Protein AF-A0A1F6P9Q5-F1 (afdb_monomer)

Secondary structure (DSSP, 8-state):
---SSHHHHHHHHHH-S-HHHHHHHHHHTHHHHHHHHT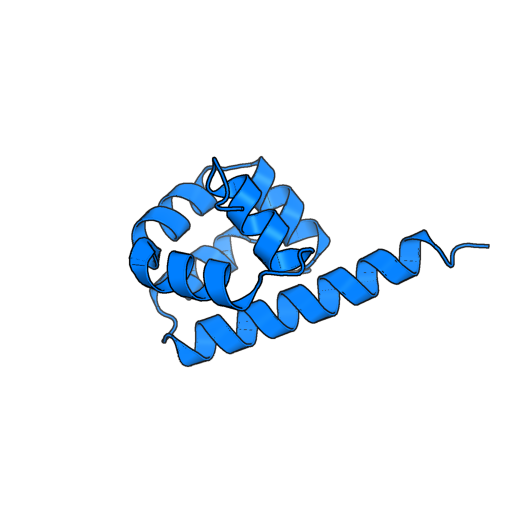T-HHHHHHHHTT-SS-HHHHHHHHHH--HHHHHHHHHHHHHHHHHHHHHHHS--

Foldseek 3Di:
DDDPDLLSLLCCLQPNDPNVVSLVVCVVCVVVSLVCQCPPPSSQVLQVLQDVDRVNVVSVVSVVDDSVRVVVVSVSSNVSSVVSVVVVVPDD

Organism: NCBI:txid1798705

Structure (mmCIF, N/CA/C/O backbone):
data_AF-A0A1F6P9Q5-F1
#
_entry.id   AF-A0A1F6P9Q5-F1
#
loop_
_atom_site.group_PDB
_atom_site.id
_atom_site.type_symbol
_atom_site.label_atom_id
_atom_site.label_alt_id
_atom_site.label_comp_id
_atom_site.label_asym_id
_atom_site.label_entity_id
_atom_site.label_seq_id
_atom_site.pdbx_PDB_ins_code
_atom_site.Cartn_x
_atom_site.Cartn_y
_atom_site.Cartn_z
_atom_site.occupancy
_atom_site.B_iso_or_equiv
_atom_site.auth_seq_id
_atom_site.auth_comp_id
_atom_site.auth_asym_id
_atom_site.auth_atom_id
_atom_site.pdbx_PDB_model_num
ATOM 1 N N . MET A 1 1 ? -8.476 -12.959 -9.866 1.00 45.53 1 MET A N 1
ATOM 2 C CA . MET A 1 1 ? -8.190 -13.729 -8.636 1.00 45.53 1 MET A CA 1
ATOM 3 C C . MET A 1 1 ? -8.322 -12.770 -7.467 1.00 45.53 1 MET A C 1
ATOM 5 O O . MET A 1 1 ? -7.853 -11.647 -7.604 1.00 45.53 1 MET A O 1
ATOM 9 N N . GLN A 1 2 ? -9.011 -13.150 -6.389 1.0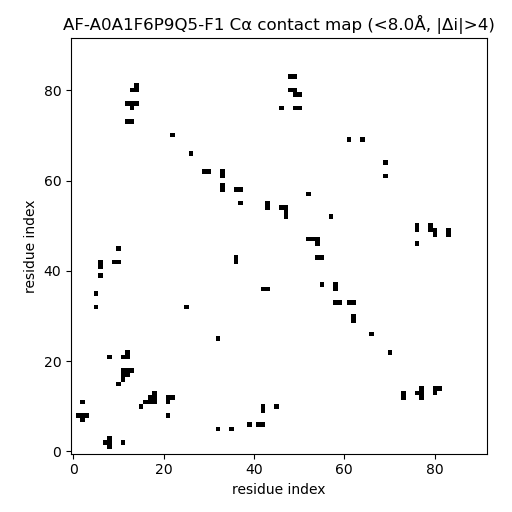0 45.53 2 GLN A N 1
ATOM 10 C CA . GLN A 1 2 ? -8.961 -12.374 -5.146 1.00 45.53 2 GLN A CA 1
ATOM 11 C C . GLN A 1 2 ? -7.682 -12.762 -4.388 1.00 45.53 2 GLN A C 1
ATOM 13 O O . GLN A 1 2 ? -7.364 -13.951 -4.352 1.00 45.53 2 GLN A O 1
ATOM 18 N N . PRO A 1 3 ? -6.939 -11.795 -3.835 1.00 54.44 3 PRO A N 1
ATOM 19 C CA . PRO A 1 3 ? -5.741 -12.073 -3.049 1.00 54.44 3 PRO A CA 1
ATOM 20 C C . PRO A 1 3 ? -6.106 -12.870 -1.791 1.00 54.44 3 PRO A C 1
ATOM 22 O O . PRO A 1 3 ? -7.136 -12.607 -1.170 1.00 54.44 3 PRO A O 1
ATOM 25 N N . SER A 1 4 ? -5.275 -13.845 -1.418 1.00 64.38 4 SER A N 1
ATOM 26 C CA . SER A 1 4 ? -5.537 -14.730 -0.274 1.00 64.38 4 SER A CA 1
ATOM 27 C C . SER A 1 4 ? -5.009 -14.166 1.049 1.00 64.38 4 SER A C 1
ATOM 29 O O . SER A 1 4 ? -5.403 -14.624 2.122 1.00 64.38 4 SER A O 1
ATOM 31 N N . THR A 1 5 ? -4.173 -13.122 0.983 1.00 73.06 5 THR A N 1
ATOM 32 C CA . THR A 1 5 ? -3.671 -12.378 2.145 1.00 73.06 5 THR A CA 1
ATOM 33 C C . THR A 1 5 ? -3.580 -10.868 1.871 1.00 73.06 5 THR A C 1
ATOM 35 O O . THR A 1 5 ? -3.474 -10.451 0.713 1.00 73.06 5 THR A O 1
ATOM 38 N N . PRO A 1 6 ? -3.567 -10.014 2.912 1.00 72.81 6 PRO A N 1
ATOM 39 C CA . PRO A 1 6 ? -3.352 -8.579 2.735 1.00 72.81 6 PRO A CA 1
ATOM 40 C C . PRO A 1 6 ? -1.995 -8.231 2.098 1.00 72.81 6 PRO A C 1
ATOM 42 O O . PRO A 1 6 ? -1.956 -7.318 1.277 1.00 72.81 6 PRO A O 1
ATOM 45 N N . CYS A 1 7 ? -0.907 -8.961 2.399 1.00 77.31 7 CYS A N 1
ATOM 46 C CA . CYS A 1 7 ? 0.405 -8.690 1.788 1.00 77.31 7 CYS A CA 1
ATOM 47 C C . CYS A 1 7 ? 0.431 -9.122 0.286 1.00 77.31 7 CYS A C 1
ATOM 49 O O . CYS A 1 7 ? 1.087 -8.478 -0.530 1.00 77.31 7 CYS A O 1
ATOM 51 N N . GLU A 1 8 ? -0.363 -10.118 -0.144 1.00 78.06 8 GLU A N 1
ATOM 52 C CA . GLU A 1 8 ? -0.584 -10.412 -1.580 1.00 78.06 8 GLU A CA 1
ATOM 53 C C . GLU A 1 8 ? -1.427 -9.347 -2.285 1.00 78.06 8 GLU A C 1
ATOM 55 O O . GLU A 1 8 ? -1.109 -8.948 -3.404 1.00 78.06 8 GLU A O 1
ATOM 60 N N . ALA A 1 9 ? -2.486 -8.867 -1.627 1.00 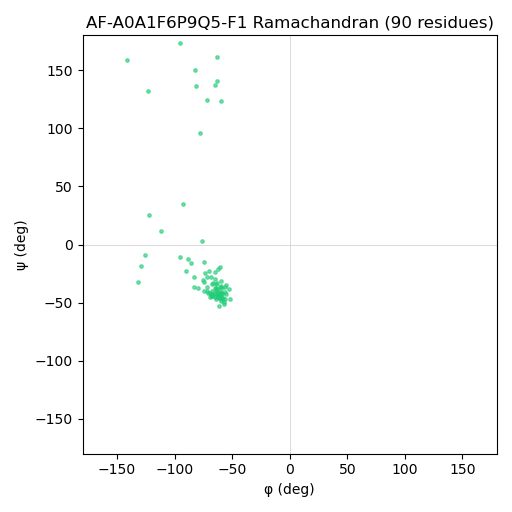79.50 9 ALA A N 1
ATOM 61 C CA . ALA A 1 9 ? -3.286 -7.755 -2.128 1.00 79.50 9 ALA A CA 1
ATOM 62 C C . ALA A 1 9 ? -2.410 -6.508 -2.309 1.00 79.50 9 ALA A C 1
ATOM 64 O O . ALA A 1 9 ? -2.502 -5.817 -3.317 1.00 79.50 9 ALA A O 1
ATOM 65 N N . TRP A 1 10 ? -1.512 -6.253 -1.356 1.00 78.62 10 TRP A N 1
ATOM 66 C CA . TRP A 1 10 ? -0.587 -5.128 -1.387 1.00 78.62 10 TRP A CA 1
ATOM 67 C C . TRP A 1 10 ? 0.386 -5.238 -2.562 1.00 78.62 10 TRP A C 1
ATOM 69 O O . TRP A 1 10 ? 0.525 -4.305 -3.351 1.00 78.62 10 TRP A O 1
ATOM 79 N N . ARG A 1 11 ? 0.971 -6.421 -2.764 1.00 80.50 11 ARG A N 1
ATOM 80 C CA . ARG A 1 11 ? 1.824 -6.700 -3.921 1.00 80.50 11 ARG A CA 1
ATOM 81 C C . ARG A 1 11 ? 1.085 -6.535 -5.251 1.00 80.50 11 ARG A C 1
ATOM 83 O O . ARG A 1 11 ? 1.623 -5.920 -6.165 1.00 80.50 11 ARG A O 1
ATOM 90 N N . GLU A 1 12 ? -0.133 -7.060 -5.372 1.00 81.00 12 GLU A N 1
ATOM 91 C CA . GLU A 1 12 ? -0.951 -6.927 -6.588 1.00 81.00 12 GLU A CA 1
ATOM 92 C C . GLU A 1 12 ? -1.338 -5.461 -6.854 1.00 81.00 12 GLU A C 1
ATOM 94 O O . GLU A 1 12 ? -1.468 -5.052 -8.006 1.00 81.00 12 GLU A O 1
ATOM 99 N N . LEU A 1 13 ? -1.477 -4.637 -5.812 1.00 78.62 13 LEU A N 1
ATOM 100 C CA . LEU A 1 13 ? -1.702 -3.199 -5.961 1.00 78.62 13 LEU A CA 1
ATOM 101 C C . LEU A 1 13 ? -0.481 -2.481 -6.554 1.00 78.62 13 LEU A C 1
ATOM 103 O O . LEU A 1 13 ? -0.639 -1.623 -7.425 1.00 78.62 13 LEU A O 1
ATOM 107 N N . LEU A 1 14 ? 0.717 -2.835 -6.082 1.00 76.81 14 LEU A N 1
ATOM 108 C CA . LEU A 1 14 ? 1.976 -2.198 -6.475 1.00 76.81 14 LEU A CA 1
ATOM 109 C C . LEU A 1 14 ? 2.501 -2.693 -7.830 1.00 76.81 14 LEU A C 1
ATOM 111 O O . LEU A 1 14 ? 3.019 -1.900 -8.611 1.00 76.81 14 LEU A O 1
ATOM 115 N N . TYR A 1 15 ? 2.334 -3.982 -8.130 1.00 79.25 15 TYR A N 1
ATOM 116 C CA . TYR A 1 15 ? 2.978 -4.643 -9.273 1.00 79.25 15 TYR A CA 1
ATOM 117 C C . TYR A 1 15 ? 2.007 -5.367 -10.218 1.00 79.25 15 TYR A C 1
ATOM 119 O O . TYR A 1 15 ? 2.420 -5.843 -11.273 1.00 79.25 15 TYR A O 1
ATOM 127 N N . GLY A 1 16 ? 0.734 -5.499 -9.846 1.00 77.56 16 GLY A N 1
ATOM 128 C CA . GLY A 1 16 ? -0.237 -6.333 -10.552 1.00 77.56 16 GLY A CA 1
ATOM 129 C C . GLY A 1 16 ? -1.102 -5.596 -11.577 1.00 77.56 16 GLY A C 1
ATOM 130 O O . GLY A 1 16 ? -1.110 -4.368 -11.692 1.00 77.56 16 GLY A O 1
ATOM 131 N N . ALA A 1 17 ? -1.887 -6.372 -12.328 1.00 73.81 17 ALA A N 1
ATOM 132 C CA . ALA A 1 17 ? -2.758 -5.861 -13.389 1.00 73.81 17 ALA A CA 1
ATOM 133 C C . ALA A 1 17 ? -4.169 -5.495 -12.884 1.00 73.81 17 ALA A C 1
ATOM 135 O O . ALA A 1 17 ? -4.840 -4.652 -13.484 1.00 73.81 17 ALA A O 1
ATOM 136 N N . ASN A 1 18 ? -4.625 -6.068 -11.759 1.00 72.94 18 ASN A N 1
ATOM 137 C CA . ASN A 1 18 ? -6.006 -5.934 -11.258 1.00 72.94 18 ASN A CA 1
ATOM 138 C C . ASN A 1 18 ? -6.220 -4.788 -10.250 1.00 72.94 18 ASN A C 1
ATOM 140 O O . ASN A 1 18 ? -7.050 -4.872 -9.342 1.00 72.94 18 ASN A O 1
ATOM 144 N N . ARG A 1 19 ? -5.505 -3.676 -10.431 1.00 70.94 19 ARG A N 1
ATOM 145 C CA . ARG A 1 19 ? -5.396 -2.572 -9.457 1.00 70.94 19 ARG A CA 1
ATOM 146 C C . ARG A 1 19 ? -6.729 -1.965 -9.023 1.00 70.94 19 ARG A C 1
ATOM 148 O O . ARG A 1 19 ? -6.878 -1.618 -7.860 1.00 70.94 19 ARG A O 1
ATOM 155 N N . GLY A 1 20 ? -7.706 -1.855 -9.924 1.00 71.94 20 GLY A N 1
ATOM 156 C CA . GLY A 1 20 ? -9.012 -1.261 -9.604 1.00 71.94 20 GLY A CA 1
ATOM 157 C C . GLY A 1 20 ? -9.804 -2.060 -8.564 1.00 71.94 20 GLY A C 1
ATOM 158 O O . GLY A 1 20 ? -10.356 -1.481 -7.632 1.00 71.94 20 GLY A O 1
ATOM 159 N N . ALA A 1 21 ? -9.810 -3.392 -8.681 1.00 75.12 21 ALA A N 1
ATOM 160 C CA . ALA A 1 21 ? -10.510 -4.267 -7.739 1.00 75.12 21 ALA A CA 1
ATOM 161 C C . ALA A 1 21 ? -9.803 -4.323 -6.374 1.00 75.12 21 ALA A C 1
ATOM 163 O O . ALA A 1 21 ? -10.459 -4.344 -5.336 1.00 75.12 21 ALA A O 1
ATOM 164 N N . ILE A 1 22 ? -8.467 -4.298 -6.377 1.00 75.50 22 ILE A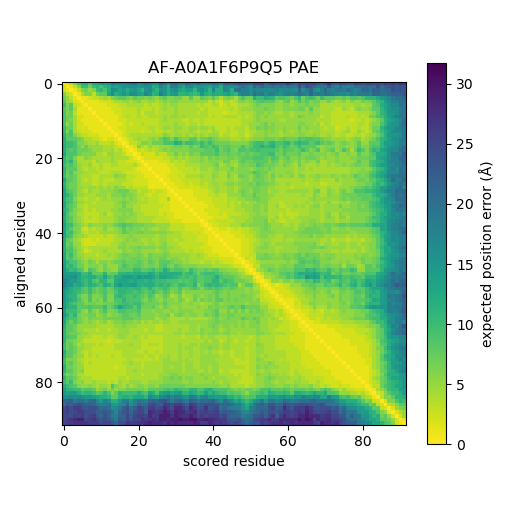 N 1
ATOM 165 C CA . ILE A 1 22 ? -7.651 -4.292 -5.157 1.00 75.50 22 ILE A CA 1
ATOM 166 C C . ILE A 1 22 ? -7.741 -2.943 -4.430 1.00 75.50 22 ILE A C 1
ATOM 168 O O . ILE A 1 22 ? -7.863 -2.907 -3.209 1.00 75.50 22 ILE A O 1
ATOM 172 N N . TYR A 1 23 ? -7.753 -1.832 -5.171 1.00 76.25 23 TYR A N 1
ATOM 173 C CA . TYR A 1 23 ? -7.970 -0.499 -4.611 1.00 76.25 23 TYR A CA 1
ATOM 174 C C . TYR A 1 23 ? -9.327 -0.401 -3.907 1.00 76.25 23 TYR A C 1
ATOM 176 O O . TYR A 1 23 ? -9.384 0.048 -2.764 1.00 76.25 23 TYR A O 1
ATOM 184 N N . GLN A 1 24 ? -10.403 -0.873 -4.546 1.00 79.06 24 GLN A N 1
ATOM 185 C CA . GLN A 1 24 ? -11.729 -0.870 -3.926 1.00 79.06 24 GLN A CA 1
ATOM 186 C C . GLN A 1 24 ? -11.761 -1.744 -2.665 1.00 79.06 24 GLN A C 1
ATOM 188 O O . GLN A 1 24 ? -12.246 -1.308 -1.627 1.00 79.06 24 GLN A O 1
ATOM 193 N N . TYR A 1 25 ? -11.156 -2.933 -2.721 1.00 78.12 25 TYR A N 1
ATOM 194 C CA . TYR A 1 25 ? -11.017 -3.807 -1.557 1.00 78.12 25 TYR A CA 1
ATOM 195 C C . TYR A 1 25 ? -10.313 -3.111 -0.379 1.00 78.12 25 TYR A C 1
ATOM 197 O O . TYR A 1 25 ? -10.744 -3.251 0.766 1.00 78.12 25 TYR A O 1
ATOM 205 N N . PHE A 1 26 ? -9.264 -2.329 -0.641 1.00 77.69 26 PHE A N 1
ATOM 206 C CA . PHE A 1 26 ? -8.562 -1.580 0.400 1.00 77.69 26 PHE A CA 1
ATOM 207 C C . PHE A 1 26 ? -9.314 -0.355 0.908 1.00 77.69 26 PHE A C 1
ATOM 209 O O . PHE A 1 26 ? -9.203 -0.053 2.093 1.00 77.69 26 PHE A O 1
ATOM 216 N N . LEU A 1 27 ? -10.103 0.320 0.070 1.00 77.94 27 LEU A N 1
ATOM 217 C CA . LEU A 1 27 ? -11.011 1.363 0.549 1.00 77.94 27 LEU A CA 1
ATOM 218 C C . LEU A 1 27 ? -12.037 0.793 1.530 1.00 77.94 27 LEU A C 1
ATOM 220 O O . LEU A 1 27 ? -12.232 1.355 2.607 1.00 77.94 27 LEU A O 1
ATOM 224 N N . ASP A 1 28 ? -12.634 -0.346 1.184 1.00 81.94 28 ASP A N 1
ATOM 225 C CA . ASP A 1 28 ? -13.678 -0.980 1.98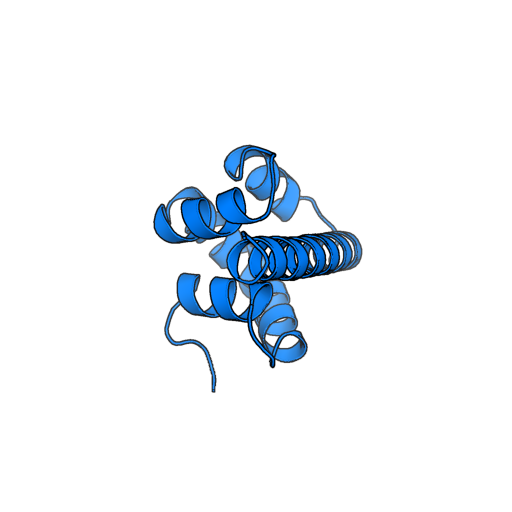9 1.00 81.94 28 ASP A CA 1
ATOM 226 C C . ASP A 1 28 ? -13.123 -1.568 3.303 1.00 81.94 28 ASP A C 1
ATOM 228 O O . ASP A 1 28 ? -13.857 -1.716 4.277 1.00 81.94 28 ASP A O 1
ATOM 232 N N . ASN A 1 29 ? -11.815 -1.861 3.360 1.00 76.56 29 ASN A N 1
ATOM 233 C CA . ASN A 1 29 ? -11.139 -2.496 4.501 1.00 76.56 29 ASN A CA 1
ATOM 234 C C . ASN A 1 29 ? -9.987 -1.652 5.080 1.00 76.56 29 ASN A C 1
ATOM 236 O O . ASN A 1 29 ? -9.058 -2.188 5.691 1.00 76.56 29 ASN A O 1
ATOM 240 N N . LYS A 1 30 ? -10.038 -0.326 4.903 1.00 75.81 30 LYS A N 1
ATOM 241 C CA . LYS A 1 30 ? -8.927 0.604 5.169 1.00 75.81 30 LYS A CA 1
ATOM 242 C C . LYS A 1 30 ? -8.305 0.457 6.561 1.00 75.81 30 LYS A C 1
ATOM 244 O O . LYS A 1 30 ? -7.087 0.379 6.682 1.00 75.81 30 LYS A O 1
ATOM 249 N N . THR A 1 31 ? -9.120 0.386 7.612 1.00 77.25 31 THR A N 1
ATOM 250 C CA . THR A 1 31 ? -8.633 0.248 8.997 1.00 77.25 31 THR A CA 1
ATOM 251 C C . THR A 1 31 ? -7.886 -1.067 9.208 1.00 77.25 31 THR A C 1
ATOM 253 O O . THR A 1 31 ? -6.785 -1.070 9.750 1.00 77.25 31 THR A O 1
ATOM 256 N N . SER A 1 32 ? -8.443 -2.176 8.713 1.00 78.19 32 SER A N 1
ATOM 257 C CA . SER A 1 32 ? -7.813 -3.495 8.822 1.00 78.19 32 SER A CA 1
ATOM 258 C C . SER A 1 32 ? -6.505 -3.565 8.035 1.00 78.19 32 SER A C 1
ATOM 260 O O . SER A 1 32 ? -5.543 -4.161 8.516 1.00 78.19 32 SER A O 1
ATOM 262 N N . LEU A 1 33 ? -6.443 -2.915 6.868 1.00 76.69 33 LEU A N 1
ATOM 263 C CA . LEU A 1 33 ? -5.204 -2.762 6.114 1.00 76.69 33 LEU A CA 1
ATOM 264 C C . LEU A 1 33 ? -4.160 -1.984 6.917 1.00 76.69 33 LEU A C 1
ATOM 266 O O . LEU A 1 33 ? -3.051 -2.471 7.079 1.00 76.69 33 LEU A O 1
ATOM 270 N N . VAL A 1 34 ? -4.504 -0.801 7.428 1.00 77.00 34 VAL A N 1
ATOM 271 C CA . VAL A 1 34 ? -3.584 0.053 8.197 1.00 77.00 34 VAL A CA 1
ATOM 272 C C . VAL A 1 34 ? -3.011 -0.698 9.398 1.00 77.00 34 VAL A C 1
ATOM 274 O O . VAL A 1 34 ? -1.801 -0.687 9.606 1.00 77.00 34 VAL A O 1
ATOM 277 N N . ASP A 1 35 ? -3.848 -1.394 10.165 1.00 82.12 35 ASP A N 1
ATOM 278 C CA . ASP A 1 35 ? -3.385 -2.152 11.331 1.00 82.12 35 ASP A CA 1
ATOM 279 C C . ASP A 1 35 ? -2.503 -3.343 10.944 1.00 82.12 35 ASP A C 1
ATOM 281 O O . ASP A 1 35 ? -1.520 -3.646 11.624 1.00 82.12 35 ASP A O 1
ATOM 285 N N . HIS A 1 36 ? -2.795 -3.975 9.807 1.00 84.00 36 HIS A N 1
ATOM 286 C CA . HIS A 1 36 ? -1.943 -5.016 9.257 1.00 84.00 36 HIS A CA 1
ATOM 287 C C . HIS A 1 36 ? -0.593 -4.467 8.770 1.00 84.00 36 HIS A C 1
ATOM 289 O O . HIS A 1 36 ? 0.448 -5.037 9.084 1.00 84.00 36 HIS A O 1
ATOM 295 N N . LEU A 1 37 ? -0.579 -3.341 8.052 1.00 78.00 37 LEU A N 1
ATOM 296 C CA . LEU A 1 37 ? 0.640 -2.715 7.529 1.00 78.00 37 LEU A CA 1
ATOM 297 C C . LEU A 1 37 ? 1.592 -2.262 8.646 1.00 78.00 37 LEU A C 1
ATOM 299 O O . LEU A 1 37 ? 2.799 -2.402 8.493 1.00 78.00 37 LEU A O 1
ATOM 303 N N . LYS A 1 38 ? 1.073 -1.828 9.806 1.00 79.00 38 LYS A N 1
ATOM 304 C CA . LYS A 1 38 ? 1.895 -1.496 10.992 1.00 79.00 38 LYS A CA 1
ATOM 305 C C . LYS A 1 38 ? 2.720 -2.672 11.5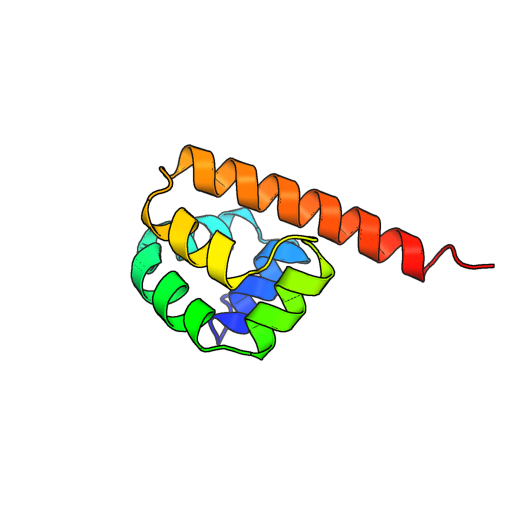22 1.00 79.00 38 LYS A C 1
ATOM 307 O O . LYS A 1 38 ? 3.637 -2.458 12.307 1.00 79.00 38 LYS A O 1
ATOM 312 N N . THR A 1 39 ? 2.361 -3.908 11.173 1.00 82.50 39 THR A N 1
ATOM 313 C CA . THR A 1 39 ? 2.956 -5.121 11.756 1.00 82.50 39 THR A CA 1
ATOM 314 C C . THR A 1 39 ? 3.447 -6.146 10.721 1.00 82.50 39 THR A C 1
ATOM 316 O O . THR A 1 39 ? 4.279 -6.978 11.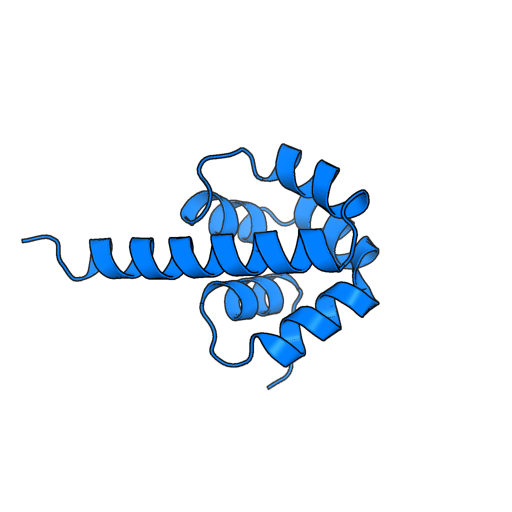076 1.00 82.50 39 THR A O 1
ATOM 319 N N . CYS A 1 40 ? 3.012 -6.096 9.446 1.00 84.62 40 CYS A N 1
ATOM 320 C CA . CYS A 1 40 ? 3.524 -6.962 8.361 1.00 84.62 40 CYS A CA 1
ATOM 321 C C . CYS A 1 40 ? 4.886 -6.431 7.882 1.00 84.62 40 CYS A C 1
ATOM 323 O O . CYS A 1 40 ? 4.960 -5.571 7.004 1.00 84.62 40 CYS A O 1
ATOM 325 N N . GLU A 1 41 ? 5.974 -7.002 8.407 1.00 82.06 41 GLU A N 1
ATOM 326 C CA . GLU A 1 41 ? 7.348 -6.741 7.947 1.00 82.06 41 GLU A CA 1
ATOM 327 C C . GLU A 1 41 ? 7.497 -6.950 6.429 1.00 82.06 41 GLU A C 1
ATOM 329 O O . GLU A 1 41 ? 8.134 -6.155 5.744 1.00 82.06 41 GLU A O 1
ATOM 334 N N . THR A 1 42 ? 6.828 -7.962 5.867 1.00 82.69 42 THR A N 1
ATOM 335 C CA . THR A 1 42 ? 6.829 -8.213 4.418 1.00 82.69 42 THR A CA 1
ATOM 336 C C . THR A 1 42 ? 6.213 -7.063 3.614 1.00 82.69 42 THR A C 1
ATOM 338 O O . THR A 1 42 ? 6.757 -6.697 2.574 1.00 82.69 42 THR A O 1
ATOM 341 N N . CYS A 1 43 ? 5.109 -6.468 4.077 1.00 79.62 43 CYS A N 1
ATOM 342 C CA . CYS A 1 43 ? 4.510 -5.299 3.425 1.00 79.62 43 CYS A CA 1
ATOM 343 C C . CYS A 1 43 ? 5.406 -4.068 3.537 1.00 79.62 43 CYS A C 1
ATOM 345 O O . CYS A 1 43 ? 5.520 -3.325 2.564 1.00 79.62 43 CYS A O 1
ATOM 347 N N . ASN A 1 44 ? 6.038 -3.869 4.699 1.00 77.06 44 ASN A N 1
ATOM 348 C CA . ASN A 1 44 ? 7.010 -2.796 4.903 1.00 77.06 44 ASN A CA 1
ATOM 349 C C . ASN A 1 44 ? 8.154 -2.911 3.893 1.00 77.06 44 ASN A C 1
ATOM 351 O O . ASN A 1 44 ? 8.388 -1.966 3.150 1.00 77.06 44 ASN A O 1
ATOM 355 N N . LEU A 1 45 ? 8.773 -4.088 3.763 1.00 78.56 45 LEU A N 1
ATOM 356 C CA . LEU A 1 45 ? 9.849 -4.317 2.792 1.00 78.56 45 LEU A CA 1
ATOM 357 C C . LEU A 1 45 ? 9.412 -4.052 1.341 1.00 78.56 45 LEU A C 1
ATOM 359 O O . LEU A 1 45 ? 10.148 -3.417 0.591 1.00 78.56 45 LEU A O 1
ATOM 363 N N . GLN A 1 46 ? 8.212 -4.495 0.948 1.00 77.38 46 GLN A N 1
ATOM 364 C CA . GLN A 1 46 ? 7.676 -4.265 -0.403 1.00 77.38 46 GLN A CA 1
ATOM 365 C C . GLN A 1 46 ? 7.375 -2.793 -0.700 1.00 77.38 46 GLN A C 1
ATOM 367 O O . GLN A 1 46 ? 7.477 -2.360 -1.842 1.00 77.38 46 GLN A O 1
ATOM 372 N N . ALA A 1 47 ? 6.956 -2.019 0.298 1.00 72.94 47 ALA A N 1
ATOM 373 C CA . ALA A 1 47 ? 6.683 -0.600 0.110 1.00 72.94 47 ALA A CA 1
ATOM 374 C C . ALA A 1 47 ? 7.962 0.246 0.196 1.00 72.94 47 ALA A C 1
ATOM 376 O O . ALA A 1 47 ? 8.117 1.162 -0.607 1.00 72.94 47 ALA A O 1
ATOM 377 N N . SER A 1 48 ? 8.915 -0.095 1.069 1.00 74.50 48 SER A N 1
ATOM 378 C CA . SER A 1 48 ? 10.238 0.548 1.119 1.00 74.50 48 SER A CA 1
ATOM 379 C C . SER A 1 48 ? 11.069 0.309 -0.145 1.00 74.50 48 SER A C 1
ATOM 381 O O . SER A 1 48 ? 11.920 1.122 -0.481 1.00 74.50 48 SER A O 1
ATOM 383 N N . SER A 1 49 ? 10.803 -0.762 -0.904 1.00 73.69 49 SER A N 1
ATOM 384 C CA . SER A 1 49 ? 11.402 -0.952 -2.233 1.00 73.69 49 SER A CA 1
ATOM 385 C C . SER A 1 49 ? 10.777 -0.076 -3.324 1.00 73.69 49 SER A C 1
ATOM 387 O O . SER A 1 49 ? 11.101 -0.250 -4.493 1.00 73.69 49 SER A O 1
ATOM 389 N N . VAL A 1 50 ? 9.829 0.798 -2.980 1.00 74.44 50 VAL A N 1
ATOM 390 C CA . VAL A 1 50 ? 9.055 1.630 -3.916 1.00 74.44 50 VAL A CA 1
ATOM 391 C C . VAL A 1 50 ? 9.022 3.092 -3.469 1.00 74.44 50 VAL A C 1
ATOM 393 O O . VAL A 1 50 ? 8.980 3.997 -4.301 1.00 74.44 50 VAL A O 1
ATOM 396 N N . VAL A 1 51 ? 9.043 3.347 -2.163 1.00 69.88 51 VAL A N 1
ATOM 397 C CA . VAL A 1 51 ? 8.985 4.684 -1.579 1.00 69.88 51 VAL A CA 1
ATOM 398 C C . VAL A 1 51 ? 10.202 4.892 -0.687 1.00 69.88 51 VAL A C 1
ATOM 400 O O . VAL A 1 51 ? 10.529 4.037 0.126 1.00 69.88 51 VAL A O 1
ATOM 403 N N . GLU A 1 52 ? 10.867 6.035 -0.856 1.00 65.56 52 GLU A N 1
ATOM 404 C CA . GLU A 1 52 ? 12.065 6.412 -0.089 1.00 65.56 52 GLU A CA 1
ATOM 405 C C . GLU A 1 52 ? 11.745 6.842 1.354 1.00 65.56 52 GLU A C 1
ATOM 407 O O . GLU A 1 52 ? 12.643 6.928 2.187 1.00 65.56 52 GLU A O 1
ATOM 412 N N . GLU A 1 53 ? 10.472 7.120 1.650 1.00 64.75 53 GLU A N 1
ATOM 413 C CA . GLU A 1 53 ? 9.992 7.463 2.990 1.00 64.75 53 GLU A CA 1
ATOM 414 C C . GLU A 1 53 ? 9.736 6.216 3.842 1.00 64.75 53 GLU A C 1
ATOM 416 O O . GLU A 1 53 ? 9.357 5.156 3.333 1.00 64.75 53 GLU A O 1
ATOM 421 N N . ASP A 1 54 ? 9.898 6.363 5.161 1.00 65.06 54 ASP A N 1
ATOM 422 C CA . ASP A 1 54 ? 9.563 5.312 6.116 1.00 65.06 54 ASP A CA 1
ATOM 423 C C . ASP A 1 54 ? 8.075 4.954 5.992 1.00 65.06 54 ASP A C 1
ATOM 425 O O . ASP A 1 54 ? 7.172 5.790 6.108 1.00 65.06 54 ASP A O 1
ATOM 429 N N . MET A 1 55 ? 7.816 3.673 5.745 1.00 67.75 55 MET A N 1
ATOM 430 C CA . MET A 1 55 ? 6.471 3.140 5.586 1.00 67.75 55 MET A CA 1
ATOM 431 C C . MET A 1 55 ? 5.629 3.368 6.842 1.00 67.75 55 MET A C 1
ATOM 433 O O . MET A 1 55 ? 4.427 3.601 6.733 1.00 67.75 55 MET A O 1
ATOM 437 N N . PHE A 1 56 ? 6.248 3.373 8.028 1.00 65.81 56 PHE A N 1
ATOM 438 C CA . PHE A 1 56 ? 5.546 3.654 9.279 1.00 65.81 56 PHE A CA 1
ATOM 439 C C . PHE A 1 56 ? 4.915 5.047 9.304 1.00 65.81 56 PHE A C 1
ATOM 441 O O . PHE A 1 56 ? 3.759 5.180 9.724 1.00 65.81 56 PHE A O 1
ATOM 448 N N . ASP A 1 57 ? 5.625 6.057 8.802 1.00 69.81 57 ASP A N 1
ATOM 449 C CA . ASP A 1 57 ? 5.123 7.429 8.731 1.00 69.81 57 ASP A CA 1
ATOM 450 C C . ASP A 1 57 ? 3.984 7.529 7.711 1.00 69.81 57 ASP A C 1
ATOM 452 O O . ASP A 1 57 ? 2.914 8.072 8.005 1.00 69.81 57 ASP A O 1
ATOM 456 N N . MET A 1 58 ? 4.147 6.893 6.548 1.00 70.12 58 MET A N 1
ATOM 457 C CA . MET A 1 58 ? 3.094 6.808 5.535 1.00 70.12 58 MET A CA 1
ATOM 458 C C . MET A 1 58 ? 1.828 6.113 6.051 1.00 70.12 58 MET A C 1
ATOM 460 O O . MET A 1 58 ? 0.733 6.643 5.862 1.00 70.12 58 MET A O 1
ATOM 464 N N . ILE A 1 59 ? 1.937 4.974 6.746 1.00 71.75 59 ILE A N 1
ATOM 465 C CA . ILE A 1 59 ? 0.783 4.247 7.307 1.00 71.75 59 ILE A CA 1
ATOM 466 C C . ILE A 1 59 ? 0.000 5.126 8.289 1.00 71.75 59 ILE A C 1
ATOM 468 O O . ILE A 1 59 ? -1.233 5.055 8.350 1.00 71.75 59 ILE A O 1
ATOM 472 N N . TYR A 1 60 ? 0.694 5.973 9.052 1.00 72.94 60 TYR A N 1
ATOM 473 C CA . TYR A 1 60 ? 0.045 6.903 9.973 1.00 72.94 60 TYR A CA 1
ATOM 474 C C . TYR A 1 60 ? -0.813 7.932 9.225 1.00 72.94 60 TYR A C 1
ATOM 476 O O . TYR A 1 60 ? -1.937 8.228 9.640 1.00 72.94 60 TYR A O 1
ATOM 484 N N . ILE A 1 61 ? -0.320 8.411 8.081 1.00 74.31 61 ILE A N 1
ATOM 485 C CA . ILE A 1 61 ? -1.028 9.354 7.210 1.00 74.31 61 ILE A CA 1
ATOM 486 C C . ILE A 1 61 ? -2.141 8.639 6.426 1.00 74.31 61 ILE A C 1
ATOM 488 O O . ILE A 1 61 ? -3.190 9.228 6.176 1.00 74.31 61 ILE A O 1
ATOM 492 N N . PHE A 1 62 ? -2.005 7.347 6.097 1.00 76.81 62 PHE A N 1
ATOM 493 C CA . PHE A 1 62 ? -3.046 6.612 5.361 1.00 76.81 62 PHE A CA 1
ATOM 494 C C . PHE A 1 62 ? -4.378 6.697 6.071 1.00 76.81 62 PHE A C 1
ATOM 496 O O . PHE A 1 62 ? -5.398 6.914 5.424 1.00 76.81 62 PHE A O 1
ATOM 503 N N . ASN A 1 63 ? -4.388 6.554 7.396 1.00 73.19 63 ASN A N 1
ATOM 504 C CA . ASN A 1 63 ? -5.631 6.560 8.151 1.00 73.19 63 ASN A CA 1
ATOM 505 C C . ASN A 1 63 ? -6.354 7.918 8.066 1.00 73.19 63 ASN A C 1
ATOM 507 O O . ASN A 1 63 ? -7.582 7.939 7.978 1.00 73.19 63 ASN A O 1
ATOM 511 N N . SER A 1 64 ? -5.610 9.027 7.989 1.00 81.94 64 SER A N 1
ATOM 512 C CA . SER A 1 64 ? -6.156 10.382 7.841 1.00 81.94 64 SER A CA 1
ATOM 513 C C . SER A 1 64 ? -6.444 10.796 6.392 1.00 81.94 64 SER A C 1
ATOM 515 O O . SER A 1 64 ? -7.217 11.730 6.195 1.00 81.94 64 SER A O 1
ATOM 517 N N . MET A 1 65 ? -5.909 10.095 5.384 1.00 83.50 65 MET A N 1
ATOM 518 C CA . MET A 1 65 ? -6.178 10.391 3.969 1.00 83.50 65 MET A CA 1
ATOM 519 C C . MET A 1 65 ? -7.647 10.175 3.585 1.00 83.50 65 MET A C 1
ATOM 521 O O . MET A 1 65 ? -8.264 9.148 3.893 1.00 83.50 65 MET A O 1
ATOM 525 N N . SER A 1 66 ? -8.189 11.100 2.806 1.00 85.44 66 SER A N 1
ATOM 526 C CA . SER A 1 66 ? -9.409 10.895 2.031 1.00 85.44 66 SER A CA 1
ATOM 527 C C . SER A 1 66 ? -9.222 9.786 0.978 1.00 85.44 66 SER A C 1
ATOM 529 O O . SER A 1 66 ? -8.094 9.466 0.590 1.00 85.44 66 SER A O 1
ATOM 531 N N . PRO A 1 67 ? -10.313 9.208 0.440 1.00 81.50 67 PRO A N 1
ATOM 532 C CA . PRO A 1 67 ? -10.216 8.227 -0.644 1.00 81.50 67 PRO A CA 1
ATOM 533 C C . PRO A 1 67 ? -9.438 8.740 -1.866 1.00 81.50 67 PRO A C 1
ATOM 535 O O . PRO A 1 67 ? -8.718 7.973 -2.507 1.00 81.50 67 PRO A O 1
ATOM 538 N N . ALA A 1 68 ? -9.553 10.039 -2.169 1.00 81.88 68 ALA A N 1
ATOM 539 C CA . ALA A 1 68 ? -8.865 10.678 -3.286 1.00 81.88 68 ALA A CA 1
ATOM 540 C C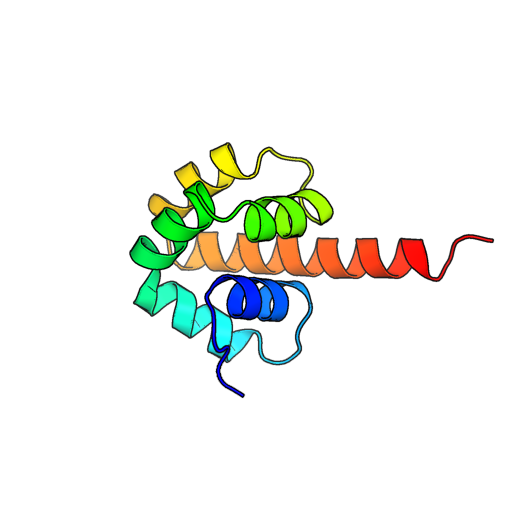 . ALA A 1 68 ? -7.349 10.776 -3.056 1.00 81.88 68 ALA A C 1
ATOM 542 O O . ALA A 1 68 ? -6.581 10.424 -3.950 1.00 81.88 68 ALA A O 1
ATOM 543 N N . GLU A 1 69 ? -6.922 11.197 -1.863 1.00 83.12 69 GLU A N 1
ATOM 544 C CA . GLU A 1 69 ? -5.501 11.244 -1.480 1.00 83.12 69 GLU A CA 1
ATOM 545 C C . GLU A 1 69 ? -4.892 9.841 -1.471 1.00 83.12 69 GLU A C 1
ATOM 547 O O . GLU A 1 69 ? -3.827 9.620 -2.044 1.00 83.12 69 GLU A O 1
ATOM 552 N N . PHE A 1 70 ? -5.623 8.861 -0.933 1.00 79.69 70 PHE A N 1
ATOM 553 C CA . PHE A 1 70 ? -5.198 7.467 -0.965 1.00 79.69 70 PHE A CA 1
ATOM 554 C C . PHE A 1 70 ? -5.035 6.959 -2.409 1.00 79.69 70 PHE A C 1
ATOM 556 O O . PHE A 1 70 ? -4.020 6.356 -2.744 1.00 79.69 70 PHE A O 1
ATOM 563 N N . ALA A 1 71 ? -5.976 7.266 -3.312 1.00 79.00 71 ALA A N 1
ATOM 564 C CA . ALA A 1 71 ? -5.845 6.936 -4.736 1.00 79.00 71 ALA A CA 1
ATOM 565 C C . ALA A 1 71 ? -4.616 7.577 -5.394 1.00 79.00 71 ALA A C 1
ATOM 567 O O . ALA A 1 71 ? -3.974 6.937 -6.229 1.00 79.00 71 ALA A O 1
ATOM 568 N N . GLN A 1 72 ? -4.309 8.835 -5.068 1.00 81.56 72 GLN A N 1
ATOM 569 C CA . GLN A 1 72 ? -3.136 9.524 -5.607 1.00 81.56 72 GLN A CA 1
ATOM 570 C C . GLN A 1 72 ? -1.844 8.858 -5.147 1.00 81.56 72 GLN A C 1
ATOM 572 O O . GLN A 1 72 ? -0.984 8.579 -5.981 1.00 81.56 72 GLN A O 1
ATOM 577 N N . LEU A 1 73 ? -1.745 8.525 -3.860 1.00 79.94 73 LEU A N 1
ATOM 578 C CA . LEU A 1 73 ? -0.591 7.815 -3.333 1.00 79.94 73 LEU A CA 1
ATOM 579 C C . LEU A 1 73 ? -0.401 6.458 -4.017 1.00 79.94 73 LEU A C 1
ATOM 581 O O . LEU A 1 73 ? 0.694 6.159 -4.478 1.00 79.94 73 LEU A O 1
ATOM 585 N N . ILE A 1 74 ? -1.458 5.651 -4.134 1.00 79.44 74 ILE A N 1
ATOM 586 C CA . ILE A 1 74 ? -1.367 4.340 -4.789 1.00 79.44 74 ILE A CA 1
ATOM 587 C C . ILE A 1 74 ? -0.888 4.466 -6.241 1.00 79.44 74 ILE A C 1
ATOM 589 O O . ILE A 1 74 ? -0.103 3.640 -6.705 1.00 79.44 74 ILE A O 1
ATOM 593 N N . ARG A 1 75 ? -1.319 5.506 -6.967 1.00 79.56 75 ARG A N 1
ATOM 594 C CA . ARG A 1 75 ? -0.827 5.775 -8.329 1.00 79.56 75 ARG A CA 1
ATOM 595 C C . ARG A 1 75 ? 0.658 6.119 -8.346 1.00 79.56 75 ARG A C 1
ATOM 597 O O . ARG A 1 75 ? 1.359 5.637 -9.231 1.00 79.56 75 ARG A O 1
ATOM 604 N N . GLU A 1 76 ? 1.121 6.930 -7.401 1.00 82.12 76 GLU A N 1
ATOM 605 C CA . GLU A 1 76 ? 2.532 7.306 -7.294 1.00 82.12 76 GLU A CA 1
ATOM 606 C C . GLU A 1 76 ? 3.404 6.109 -6.905 1.00 82.12 76 GLU A C 1
ATOM 608 O O . GLU A 1 76 ? 4.418 5.859 -7.551 1.00 82.12 76 GLU A O 1
ATOM 613 N N . MET A 1 77 ? 2.974 5.310 -5.927 1.00 79.25 77 MET A N 1
ATOM 614 C CA . MET A 1 77 ? 3.653 4.068 -5.562 1.00 79.25 77 MET A CA 1
ATOM 615 C C . MET A 1 77 ? 3.719 3.104 -6.747 1.00 79.25 77 MET A C 1
ATOM 617 O O . MET A 1 77 ? 4.781 2.581 -7.053 1.00 79.25 77 MET A O 1
ATOM 621 N N . TYR A 1 78 ? 2.618 2.909 -7.476 1.00 80.56 78 TYR A N 1
ATOM 622 C CA . TYR A 1 78 ? 2.641 2.097 -8.691 1.00 80.56 78 TYR A CA 1
ATOM 623 C C . TYR A 1 78 ? 3.639 2.641 -9.721 1.00 80.56 78 TYR A C 1
ATOM 625 O O . TYR A 1 78 ? 4.415 1.876 -10.284 1.00 80.56 78 TYR A O 1
ATOM 633 N N . ARG A 1 79 ? 3.638 3.957 -9.972 1.00 82.62 79 ARG A N 1
ATOM 634 C CA . ARG A 1 79 ? 4.564 4.589 -10.922 1.00 82.62 79 ARG A CA 1
ATOM 635 C C . ARG A 1 79 ? 6.017 4.302 -10.537 1.00 82.62 79 ARG A C 1
ATOM 637 O O . ARG A 1 79 ? 6.769 3.810 -11.366 1.00 82.62 79 ARG A O 1
ATOM 644 N N . ARG A 1 80 ? 6.372 4.514 -9.268 1.00 80.50 80 ARG A N 1
ATOM 645 C CA . ARG A 1 80 ? 7.712 4.216 -8.744 1.00 80.50 80 ARG A CA 1
ATOM 646 C C . ARG A 1 80 ? 8.050 2.729 -8.788 1.00 80.50 80 ARG A C 1
ATOM 648 O O . ARG A 1 80 ? 9.179 2.371 -9.087 1.00 80.50 80 ARG A O 1
ATOM 655 N N . ALA A 1 81 ? 7.081 1.855 -8.529 1.00 79.75 81 ALA A N 1
ATOM 656 C CA . ALA A 1 81 ? 7.277 0.413 -8.616 1.00 79.75 81 ALA A CA 1
ATOM 657 C C . ALA A 1 81 ? 7.632 -0.014 -10.047 1.00 79.75 81 ALA A C 1
ATOM 659 O O . ALA A 1 81 ? 8.496 -0.867 -10.221 1.00 79.75 81 ALA A O 1
ATOM 660 N N . GLN A 1 82 ? 7.009 0.605 -11.056 1.00 77.06 82 GLN A N 1
ATOM 661 C CA . GLN A 1 82 ? 7.342 0.378 -12.464 1.00 77.06 82 GLN A CA 1
ATOM 662 C C . GLN A 1 82 ? 8.725 0.938 -12.830 1.00 77.06 82 GLN A C 1
ATOM 664 O O . GLN A 1 82 ? 9.493 0.250 -13.502 1.00 77.06 82 GLN A O 1
ATOM 669 N N . ASP A 1 83 ? 9.068 2.135 -12.346 1.00 72.44 83 ASP A N 1
ATOM 670 C CA . ASP A 1 83 ? 10.397 2.730 -12.548 1.00 72.44 83 ASP A CA 1
ATOM 671 C C . ASP A 1 83 ? 11.498 1.831 -11.932 1.00 72.44 83 ASP A C 1
ATOM 673 O O . ASP A 1 83 ? 12.482 1.509 -12.595 1.00 72.44 83 ASP A O 1
ATOM 677 N N . ASN A 1 84 ? 11.275 1.303 -10.721 1.00 63.94 84 ASN A N 1
ATOM 678 C CA . ASN A 1 84 ? 12.201 0.385 -10.043 1.00 63.94 84 ASN A CA 1
ATOM 679 C C . ASN A 1 84 ? 12.307 -0.994 -10.713 1.00 63.94 84 ASN A C 1
ATOM 681 O O . ASN A 1 84 ? 13.344 -1.648 -10.606 1.00 63.94 84 ASN A O 1
ATOM 685 N N . THR A 1 85 ? 11.263 -1.467 -11.402 1.00 57.66 85 THR A N 1
ATOM 686 C CA . THR A 1 85 ? 11.370 -2.692 -12.214 1.00 57.66 85 THR A CA 1
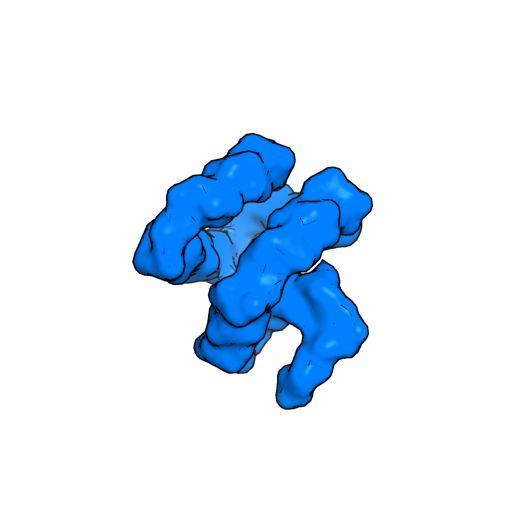ATOM 687 C C . THR A 1 85 ? 12.167 -2.480 -13.499 1.00 57.66 85 THR A C 1
ATOM 689 O O . THR A 1 85 ? 12.737 -3.438 -14.009 1.00 57.66 85 THR A O 1
ATOM 692 N N . TRP A 1 86 ? 12.243 -1.247 -14.007 1.00 47.19 86 TRP A N 1
ATOM 693 C CA . TRP A 1 86 ? 13.037 -0.925 -15.193 1.00 47.19 86 TRP A CA 1
ATOM 694 C C . TRP A 1 86 ? 14.536 -0.912 -14.881 1.00 47.19 86 TRP A C 1
ATOM 696 O O . TRP A 1 86 ? 15.316 -1.493 -15.631 1.00 47.19 86 TRP A O 1
ATOM 706 N N . ASP A 1 87 ? 14.922 -0.381 -13.717 1.00 45.28 87 ASP A N 1
ATOM 707 C CA . ASP A 1 87 ? 16.324 -0.342 -13.279 1.00 45.28 87 ASP A CA 1
ATOM 708 C C . ASP A 1 87 ? 16.965 -1.733 -13.092 1.00 45.28 87 ASP A C 1
ATOM 710 O O . ASP A 1 87 ? 18.187 -1.847 -13.161 1.00 45.28 87 ASP A O 1
ATOM 714 N N . TYR A 1 88 ? 16.182 -2.804 -12.908 1.00 40.00 88 TYR A N 1
ATOM 715 C CA . TYR A 1 88 ? 16.718 -4.170 -12.782 1.00 40.00 88 TYR A CA 1
ATOM 716 C C . TYR A 1 88 ? 16.996 -4.849 -14.137 1.00 40.00 88 TYR A C 1
ATOM 718 O O . TYR A 1 88 ? 17.894 -5.684 -14.221 1.00 40.00 88 TYR A O 1
ATOM 726 N N . ASP A 1 89 ? 16.269 -4.478 -15.198 1.00 42.53 89 ASP A N 1
ATOM 727 C CA . ASP A 1 89 ? 16.420 -5.052 -16.548 1.00 42.53 89 ASP A CA 1
ATOM 728 C C . ASP A 1 89 ? 17.349 -4.222 -17.459 1.00 42.53 89 ASP A C 1
ATOM 730 O O . ASP A 1 89 ? 17.738 -4.688 -18.533 1.00 42.53 89 ASP A O 1
ATOM 734 N N . THR A 1 90 ? 17.733 -3.003 -17.053 1.00 43.09 90 THR A N 1
ATOM 735 C CA . THR A 1 90 ? 18.629 -2.120 -17.830 1.00 43.09 90 THR A CA 1
ATOM 736 C C . THR A 1 90 ? 20.011 -1.886 -17.219 1.00 43.09 90 THR A C 1
ATOM 738 O O . THR A 1 90 ? 20.742 -1.021 -17.707 1.00 43.09 90 THR A O 1
ATOM 741 N N . GLN A 1 91 ? 20.421 -2.637 -16.192 1.00 34.25 91 GLN A N 1
ATOM 742 C CA . GLN A 1 91 ? 21.822 -2.591 -15.762 1.00 34.25 91 GLN A CA 1
ATOM 743 C C . GLN A 1 91 ? 22.727 -3.294 -16.801 1.00 34.25 91 GLN A C 1
ATOM 745 O O . GLN A 1 91 ? 22.451 -4.446 -17.142 1.00 34.25 91 GLN A O 1
ATOM 750 N N . PRO A 1 92 ? 23.759 -2.614 -17.345 1.00 45.47 92 PRO A N 1
ATOM 751 C CA . PRO A 1 92 ? 24.717 -3.208 -18.281 1.00 45.47 92 PRO A CA 1
ATOM 752 C C . PRO A 1 92 ? 25.586 -4.307 -17.656 1.00 45.47 92 PRO A C 1
ATOM 754 O O . PRO A 1 92 ? 25.843 -4.250 -16.431 1.00 45.47 92 PRO A O 1
#

Mean predicted aligned error: 7.63 Å

pLDDT: mean 73.01, std 11.36, range [34.25, 85.44]

Sequence (92 aa):
MQPSTPCEAWRELLYGANRGAIYQYFLDNKTSLVDHLKTCETCNLQASSVVEEDMFDMIYIFNSMSPAEFAQLIREMYRRAQDNTWDYDTQP

Radius of gyration: 12.89 Å; Cα contacts (8 Å, |Δi|>4): 65; chains: 1; bounding box: 38×26×30 Å

Solvent-accessible surface area (backbone atoms only — not comparable to full-atom values): 5271 Å² total; per-residue (Å²): 134,81,62,93,42,71,60,50,35,50,48,35,46,43,75,44,89,60,34,70,65,43,50,50,52,43,65,80,37,43,67,64,49,45,62,45,54,77,67,35,63,70,45,39,55,60,44,49,71,38,36,96,58,62,52,71,62,51,49,62,48,54,76,74,44,50,75,66,56,48,52,51,49,51,52,51,42,24,51,36,34,51,55,54,56,48,61,72,77,67,66,130